Protein AF-A5PDR5-F1 (afdb_monomer_lite)

Structure (mmCIF, N/CA/C/O backbone):
data_AF-A5PDR5-F1
#
_entry.id   AF-A5PDR5-F1
#
loop_
_atom_site.group_PDB
_atom_site.id
_atom_site.type_symbol
_atom_site.label_atom_id
_atom_site.label_alt_id
_atom_site.label_comp_id
_atom_site.label_asym_id
_atom_site.label_entity_id
_atom_site.label_seq_id
_atom_site.pdbx_PDB_ins_code
_atom_site.Cartn_x
_atom_site.Cartn_y
_atom_site.Cartn_z
_atom_site.occupancy
_atom_site.B_iso_or_equiv
_atom_site.auth_seq_id
_atom_site.auth_comp_id
_atom_site.auth_asym_id
_atom_site.auth_atom_id
_atom_site.pdbx_PDB_model_num
ATOM 1 N N . MET A 1 1 ? 4.165 -0.102 24.262 1.00 32.59 1 MET A N 1
ATOM 2 C CA . MET A 1 1 ? 3.800 0.854 23.199 1.00 32.59 1 MET A CA 1
ATOM 3 C C . MET A 1 1 ? 4.781 0.602 22.067 1.00 32.59 1 MET A C 1
ATOM 5 O O . MET A 1 1 ? 5.925 1.010 22.179 1.00 32.59 1 MET A O 1
ATOM 9 N N . LEU A 1 2 ? 4.414 -0.247 21.107 1.00 30.08 2 LEU A N 1
ATOM 10 C CA . LEU A 1 2 ? 5.287 -0.610 19.988 1.00 30.08 2 LEU A CA 1
ATOM 11 C C . LEU A 1 2 ? 4.876 0.259 18.799 1.00 30.08 2 LEU A C 1
ATOM 13 O O . LEU A 1 2 ? 3.758 0.126 18.305 1.00 30.08 2 LEU A O 1
ATOM 17 N N . GLU A 1 3 ? 5.750 1.176 18.394 1.00 31.27 3 GLU A N 1
ATOM 18 C CA . GLU A 1 3 ? 5.621 1.893 17.127 1.00 31.27 3 GLU A CA 1
ATOM 19 C C . GLU A 1 3 ? 5.768 0.878 15.992 1.00 31.27 3 GLU A C 1
ATOM 21 O O . GLU A 1 3 ? 6.811 0.240 15.842 1.00 31.27 3 GLU A O 1
ATOM 26 N N . VAL A 1 4 ? 4.726 0.704 15.180 1.00 35.62 4 VAL A N 1
ATOM 27 C CA . VAL A 1 4 ? 4.876 -0.005 13.908 1.00 35.62 4 VAL A CA 1
ATOM 28 C C . VAL A 1 4 ? 5.357 1.013 12.897 1.00 35.62 4 VAL A C 1
ATOM 30 O O . VAL A 1 4 ? 4.590 1.687 12.220 1.00 35.62 4 VAL A O 1
ATOM 33 N N . ILE A 1 5 ? 6.671 1.124 12.849 1.00 30.64 5 ILE A N 1
ATOM 34 C CA . ILE A 1 5 ? 7.403 1.854 11.837 1.00 30.64 5 ILE A CA 1
ATOM 35 C C . ILE A 1 5 ? 7.455 0.952 10.594 1.00 30.64 5 ILE A C 1
ATOM 37 O O . ILE A 1 5 ? 8.265 0.028 10.538 1.00 30.64 5 ILE A O 1
ATOM 41 N N . ILE A 1 6 ? 6.609 1.188 9.585 1.00 41.16 6 ILE A N 1
ATOM 42 C CA . ILE A 1 6 ? 6.815 0.585 8.254 1.00 41.16 6 ILE A CA 1
ATOM 43 C C . ILE A 1 6 ? 7.840 1.447 7.507 1.00 41.16 6 ILE A C 1
ATOM 45 O O . ILE A 1 6 ? 7.518 2.196 6.592 1.00 41.16 6 ILE A O 1
ATOM 49 N N . ILE A 1 7 ? 9.107 1.359 7.915 1.00 37.16 7 ILE A N 1
ATOM 50 C CA . ILE A 1 7 ? 10.225 1.905 7.139 1.00 37.16 7 ILE A CA 1
ATOM 51 C C . ILE A 1 7 ? 10.745 0.790 6.231 1.00 37.16 7 ILE A C 1
ATOM 53 O O . ILE A 1 7 ? 11.532 -0.056 6.651 1.00 37.16 7 ILE A O 1
ATOM 57 N N . PHE A 1 8 ? 10.369 0.818 4.950 1.00 44.59 8 PHE A N 1
ATOM 58 C CA . PHE A 1 8 ? 11.142 0.132 3.912 1.00 44.59 8 PHE A CA 1
ATOM 59 C C . PHE A 1 8 ? 12.353 0.997 3.538 1.00 44.59 8 PHE A C 1
ATOM 61 O O . PHE A 1 8 ? 12.421 1.583 2.459 1.00 44.59 8 PHE A O 1
ATOM 68 N N . LYS A 1 9 ? 13.347 1.083 4.433 1.00 37.41 9 LYS A N 1
ATOM 69 C CA . LYS A 1 9 ? 14.705 1.465 4.022 1.00 37.41 9 LYS A CA 1
ATOM 70 C C . LYS A 1 9 ? 15.290 0.256 3.301 1.00 37.41 9 LYS A C 1
ATOM 72 O O . LYS A 1 9 ? 15.856 -0.632 3.931 1.00 37.41 9 LYS A O 1
ATOM 77 N N . MET A 1 10 ? 15.122 0.210 1.981 1.00 47.06 10 MET A N 1
ATOM 78 C CA . MET A 1 10 ? 15.834 -0.737 1.123 1.00 47.06 10 MET A CA 1
ATOM 79 C C . MET A 1 10 ? 17.313 -0.347 1.109 1.00 47.06 10 MET A C 1
ATOM 81 O O . MET A 1 10 ? 17.787 0.372 0.234 1.00 47.06 10 MET A O 1
ATOM 85 N N . VAL A 1 11 ? 18.032 -0.775 2.147 1.00 44.06 11 VAL A N 1
ATOM 86 C CA . VAL A 1 11 ? 19.491 -0.796 2.150 1.00 44.06 11 VAL A CA 1
ATOM 87 C C . VAL A 1 11 ? 19.888 -1.827 1.102 1.00 44.06 11 VAL A C 1
ATOM 89 O O . VAL A 1 11 ? 19.417 -2.961 1.137 1.00 44.06 11 VAL A O 1
ATOM 92 N N . GLY A 1 12 ? 20.657 -1.380 0.113 1.00 47.31 12 GLY A N 1
ATOM 93 C CA . GLY A 1 12 ? 20.948 -2.134 -1.097 1.00 47.31 12 GLY A CA 1
ATOM 94 C C . GLY A 1 12 ? 21.402 -3.576 -0.854 1.00 47.31 12 GLY A C 1
ATOM 95 O O . GLY A 1 12 ? 22.162 -3.862 0.068 1.00 47.31 12 GLY A O 1
ATOM 96 N N . LEU A 1 13 ? 20.973 -4.413 -1.804 1.00 47.69 13 LEU A N 1
ATOM 97 C CA . LEU A 1 13 ? 21.353 -5.795 -2.100 1.00 47.69 13 LEU A CA 1
ATOM 98 C C . LEU A 1 13 ? 20.619 -6.906 -1.329 1.00 47.69 13 LEU A C 1
ATOM 100 O O . LEU A 1 13 ? 20.850 -7.145 -0.146 1.00 47.69 13 LEU A O 1
ATOM 104 N N . ARG A 1 14 ? 19.858 -7.686 -2.123 1.00 51.47 14 ARG A N 1
ATOM 105 C CA . ARG A 1 14 ? 19.464 -9.106 -1.963 1.00 51.47 14 ARG A CA 1
ATOM 106 C C . ARG A 1 14 ? 17.986 -9.369 -1.639 1.00 51.47 14 ARG A C 1
ATOM 108 O O . ARG A 1 14 ? 17.549 -10.501 -1.815 1.00 51.47 14 ARG A O 1
ATOM 115 N N . VAL A 1 15 ? 17.205 -8.362 -1.241 1.00 52.25 15 VAL A N 1
ATOM 116 C CA . VAL A 1 15 ? 15.744 -8.510 -1.028 1.00 52.25 15 VAL A CA 1
ATOM 117 C C . VAL A 1 15 ? 14.936 -8.059 -2.249 1.00 52.25 15 VAL A C 1
ATOM 119 O O . VAL A 1 15 ? 13.857 -8.579 -2.500 1.00 52.25 15 VAL A O 1
ATOM 122 N N . ASP A 1 16 ? 15.468 -7.156 -3.067 1.00 59.50 16 ASP A N 1
ATOM 123 C CA . ASP A 1 16 ? 14.841 -6.682 -4.305 1.00 59.50 16 ASP A CA 1
ATOM 124 C C . ASP A 1 16 ? 14.675 -7.784 -5.360 1.00 59.50 16 ASP A C 1
ATOM 126 O O . ASP A 1 16 ? 13.667 -7.816 -6.067 1.00 59.50 16 ASP A O 1
ATOM 130 N N . SER A 1 17 ? 15.615 -8.731 -5.417 1.00 65.88 17 SER A N 1
ATOM 131 C CA . SER A 1 17 ? 15.611 -9.827 -6.391 1.00 65.88 17 SER A CA 1
ATOM 132 C C . SER A 1 17 ? 14.469 -10.829 -6.217 1.00 65.88 17 SER A C 1
ATOM 134 O O . SER A 1 17 ? 14.195 -11.575 -7.151 1.00 65.88 17 SER A O 1
ATOM 136 N N . ILE A 1 18 ? 13.794 -10.860 -5.061 1.00 82.00 18 ILE A N 1
ATOM 137 C CA . ILE A 1 18 ? 12.669 -11.776 -4.810 1.00 82.00 18 ILE A CA 1
ATOM 138 C C . ILE A 1 18 ? 11.300 -11.104 -4.938 1.00 82.00 18 ILE A C 1
ATOM 140 O O . ILE A 1 18 ? 10.300 -11.802 -5.085 1.00 82.00 18 ILE A O 1
ATOM 144 N N . LEU A 1 19 ? 11.226 -9.769 -4.923 1.00 83.62 19 LEU A N 1
ATOM 145 C CA . LEU A 1 19 ? 9.944 -9.056 -4.895 1.00 83.62 19 LEU A CA 1
ATOM 146 C C . LEU A 1 19 ? 9.142 -9.236 -6.183 1.00 83.62 19 LEU A C 1
ATOM 148 O O . LEU A 1 19 ? 7.942 -9.504 -6.112 1.00 83.62 19 LEU A O 1
ATOM 152 N N . GLU A 1 20 ? 9.794 -9.113 -7.341 1.00 84.31 20 GLU A N 1
ATOM 153 C CA . GLU A 1 20 ? 9.136 -9.333 -8.635 1.00 84.31 20 GLU A CA 1
ATOM 154 C C . GLU A 1 20 ? 8.829 -10.812 -8.879 1.00 84.31 20 GLU A C 1
ATOM 156 O O . GLU A 1 20 ? 7.677 -11.100 -9.207 1.00 84.31 20 GLU A O 1
ATOM 161 N N . PRO A 1 21 ? 9.763 -11.769 -8.660 1.00 88.75 21 PRO A N 1
ATOM 162 C CA . PRO A 1 21 ? 9.454 -13.191 -8.818 1.00 88.75 21 PRO A CA 1
ATOM 163 C C . PRO A 1 21 ? 8.307 -13.685 -7.934 1.00 88.75 21 PRO A C 1
ATOM 165 O O . PRO A 1 21 ? 7.518 -14.516 -8.372 1.00 88.75 21 PRO A O 1
ATOM 168 N N . LEU A 1 22 ? 8.186 -13.165 -6.708 1.00 87.69 22 LEU A N 1
ATOM 169 C CA . LEU A 1 22 ? 7.080 -13.493 -5.802 1.00 87.69 22 LEU A CA 1
ATOM 170 C C . LEU A 1 22 ? 5.814 -12.664 -6.071 1.00 87.69 22 LEU A C 1
ATOM 172 O O . LEU A 1 22 ? 4.805 -12.845 -5.392 1.00 87.69 22 LEU A O 1
ATOM 176 N N . GLY A 1 23 ? 5.854 -11.727 -7.021 1.00 89.25 23 GLY A N 1
ATOM 177 C CA . GLY A 1 23 ? 4.730 -10.853 -7.344 1.00 89.25 23 GLY A CA 1
ATOM 178 C C . GLY A 1 23 ? 4.333 -9.904 -6.209 1.00 89.25 23 GLY A C 1
ATOM 179 O O . GLY A 1 23 ? 3.210 -9.403 -6.204 1.00 89.25 23 GLY A O 1
ATOM 180 N N . ILE A 1 24 ? 5.221 -9.638 -5.251 1.00 91.94 24 ILE A N 1
ATOM 181 C CA . ILE A 1 24 ? 4.967 -8.768 -4.091 1.00 91.94 24 ILE A CA 1
ATOM 182 C C . ILE A 1 24 ? 4.947 -7.300 -4.516 1.00 91.94 24 ILE A C 1
ATOM 184 O O . ILE A 1 24 ? 4.037 -6.554 -4.158 1.00 91.94 24 ILE A O 1
ATOM 188 N N . ALA A 1 25 ? 5.930 -6.889 -5.312 1.00 92.81 25 ALA A N 1
ATOM 189 C CA . ALA A 1 25 ? 6.071 -5.517 -5.778 1.00 92.81 25 ALA A CA 1
ATOM 190 C C . ALA A 1 25 ? 6.564 -5.490 -7.225 1.00 92.81 25 ALA A C 1
ATOM 192 O O . ALA A 1 25 ? 7.067 -6.487 -7.738 1.00 92.81 25 ALA A O 1
ATOM 193 N N . ILE A 1 26 ? 6.412 -4.341 -7.879 1.00 89.88 26 ILE A N 1
ATOM 194 C CA . ILE A 1 26 ? 6.910 -4.096 -9.236 1.00 89.88 26 ILE A CA 1
ATOM 195 C C . ILE A 1 26 ? 7.767 -2.841 -9.238 1.00 89.88 26 ILE A C 1
ATOM 197 O O . ILE A 1 26 ? 7.389 -1.830 -8.637 1.00 89.88 26 ILE A O 1
ATOM 201 N N . LYS A 1 27 ? 8.889 -2.884 -9.959 1.00 90.44 27 LYS A N 1
ATOM 202 C CA . LYS A 1 27 ? 9.730 -1.716 -10.181 1.00 90.44 27 LYS A CA 1
ATOM 203 C C . LYS A 1 27 ? 9.150 -0.848 -11.298 1.00 90.44 27 LYS A C 1
ATOM 205 O O . LYS A 1 27 ? 9.023 -1.262 -12.451 1.00 90.44 27 LYS A O 1
AT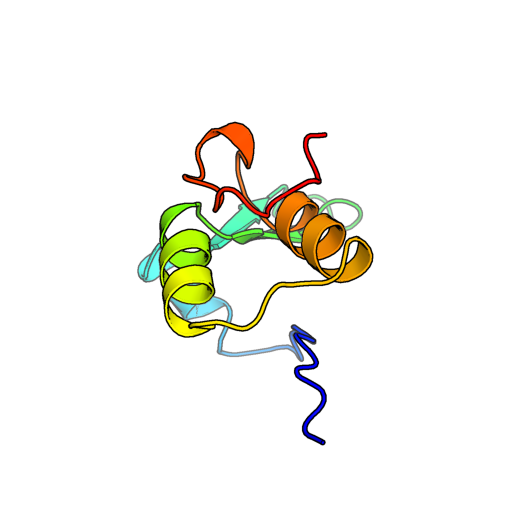OM 210 N N . LYS A 1 28 ? 8.775 0.384 -10.964 1.00 88.12 28 LYS A N 1
ATOM 211 C CA . LYS A 1 28 ? 8.338 1.404 -11.922 1.00 88.12 28 LYS A CA 1
ATOM 212 C C . LYS A 1 28 ? 9.517 2.230 -12.402 1.00 88.12 28 LYS A C 1
ATOM 214 O O . LYS A 1 28 ? 10.408 2.538 -11.621 1.00 88.12 28 LYS A O 1
ATOM 219 N N . TYR A 1 29 ? 9.466 2.598 -13.683 1.00 88.19 29 TYR A N 1
ATOM 220 C CA . TYR A 1 29 ? 10.471 3.418 -14.366 1.00 88.19 29 TYR A CA 1
ATOM 221 C C . TYR A 1 29 ? 11.910 2.930 -14.108 1.00 88.19 29 TYR A C 1
ATOM 223 O O . TYR A 1 29 ? 12.739 3.690 -13.622 1.00 88.19 29 TYR A O 1
ATOM 231 N N . PRO A 1 30 ? 12.227 1.653 -14.397 1.00 84.69 30 PRO A N 1
ATOM 232 C CA . PRO A 1 30 ? 13.496 1.043 -13.988 1.00 84.69 30 PRO A CA 1
ATOM 233 C C . PRO A 1 30 ? 14.745 1.710 -14.587 1.00 84.69 30 PRO A C 1
ATOM 235 O O . PRO A 1 30 ? 15.839 1.464 -14.092 1.00 84.69 30 PRO A O 1
ATOM 238 N N . THR A 1 31 ? 14.582 2.519 -15.635 1.00 89.31 31 THR A N 1
ATOM 239 C CA . THR A 1 31 ? 15.652 3.222 -16.357 1.00 89.31 31 THR A CA 1
ATOM 240 C C . THR A 1 31 ? 15.718 4.724 -16.059 1.00 89.31 31 THR A C 1
ATOM 242 O O . THR A 1 31 ? 16.535 5.408 -16.661 1.00 89.31 31 THR A O 1
ATOM 245 N N . ASP A 1 32 ? 14.834 5.257 -15.211 1.00 89.00 32 ASP A N 1
ATOM 246 C CA . ASP A 1 32 ? 14.725 6.689 -14.901 1.00 89.00 32 ASP A CA 1
ATOM 247 C C . ASP A 1 32 ? 15.059 6.888 -13.419 1.00 89.00 32 ASP A C 1
ATOM 249 O O . ASP A 1 32 ? 14.245 6.575 -12.550 1.00 89.00 32 ASP A O 1
ATOM 253 N N . GLU A 1 33 ? 16.279 7.338 -13.129 1.00 84.94 33 GLU A N 1
ATOM 254 C CA . GLU A 1 33 ? 16.808 7.414 -11.759 1.00 84.94 33 GLU A CA 1
ATOM 255 C C . GLU A 1 33 ? 16.002 8.349 -10.849 1.00 84.94 33 GLU A C 1
ATOM 257 O O . GLU A 1 33 ? 15.881 8.080 -9.655 1.00 84.94 33 GLU A O 1
ATOM 262 N N . ASP A 1 34 ? 15.380 9.389 -11.405 1.00 87.06 34 ASP A N 1
ATOM 263 C CA . ASP A 1 34 ? 14.584 10.352 -10.638 1.00 87.06 34 ASP A CA 1
ATOM 264 C C . ASP A 1 34 ? 13.191 9.812 -10.289 1.00 87.06 34 ASP A C 1
ATOM 266 O O . ASP A 1 34 ? 12.534 10.274 -9.351 1.00 87.06 34 ASP A O 1
ATOM 270 N N . ARG A 1 35 ? 12.698 8.840 -11.063 1.00 82.19 35 ARG A N 1
ATOM 271 C CA . ARG A 1 35 ? 11.326 8.320 -10.946 1.00 82.19 35 ARG A CA 1
ATOM 272 C C . ARG A 1 35 ? 11.264 6.862 -10.521 1.00 82.19 35 ARG A C 1
ATOM 274 O O . ARG A 1 35 ? 10.162 6.371 -10.246 1.00 82.19 35 ARG A O 1
ATOM 281 N N . VAL A 1 36 ? 12.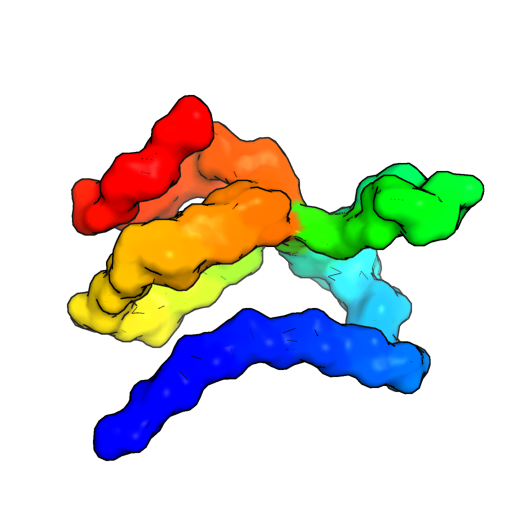403 6.175 -10.475 1.00 85.44 36 VAL A N 1
ATOM 282 C CA . VAL A 1 36 ? 12.484 4.759 -10.132 1.00 85.44 36 VAL A CA 1
ATOM 283 C C . VAL A 1 36 ? 11.957 4.523 -8.724 1.00 85.44 36 VAL A C 1
ATOM 285 O O . VAL A 1 36 ? 12.403 5.116 -7.744 1.00 85.44 36 VAL A O 1
ATOM 288 N N . ARG A 1 37 ? 10.973 3.633 -8.611 1.00 86.62 37 ARG A N 1
ATOM 289 C CA . ARG A 1 37 ? 10.381 3.272 -7.320 1.00 86.62 37 ARG A CA 1
ATOM 290 C C . ARG A 1 37 ? 9.736 1.902 -7.365 1.00 86.62 37 ARG A C 1
ATOM 292 O O . ARG A 1 37 ? 9.306 1.438 -8.420 1.00 86.62 37 ARG A O 1
ATOM 299 N N . TRP A 1 38 ? 9.640 1.279 -6.204 1.00 89.25 38 TRP A N 1
ATOM 300 C CA . TRP A 1 38 ? 8.871 0.058 -6.011 1.00 89.25 38 TRP A CA 1
ATOM 301 C C . TRP A 1 38 ? 7.423 0.402 -5.671 1.00 89.25 38 TRP A C 1
ATOM 303 O O . TRP A 1 38 ? 7.175 1.282 -4.851 1.00 89.25 38 TRP A O 1
ATOM 313 N N . GLU A 1 39 ? 6.478 -0.302 -6.288 1.00 93.38 39 GLU A N 1
ATOM 314 C CA . GLU A 1 39 ? 5.056 -0.226 -5.943 1.00 93.38 39 GLU A CA 1
ATOM 315 C C . GLU A 1 39 ? 4.560 -1.619 -5.526 1.00 93.38 39 GLU A C 1
ATOM 317 O O . GLU A 1 39 ? 4.790 -2.604 -6.233 1.00 93.38 39 GLU A O 1
ATOM 322 N N . LEU A 1 40 ? 3.882 -1.705 -4.382 1.00 95.25 40 LEU A N 1
ATOM 323 C CA . LEU A 1 40 ? 3.315 -2.941 -3.837 1.00 95.25 40 LEU A CA 1
ATOM 324 C C . LEU A 1 40 ? 2.106 -3.382 -4.661 1.00 95.25 40 LEU A C 1
ATOM 326 O O . LEU A 1 40 ? 1.259 -2.560 -5.008 1.00 95.25 40 LEU A O 1
ATOM 330 N N . ASN A 1 41 ? 1.978 -4.674 -4.959 1.00 95.69 41 ASN A N 1
ATOM 331 C CA . ASN A 1 41 ? 0.756 -5.165 -5.590 1.00 95.69 41 ASN A CA 1
ATOM 332 C C . ASN A 1 41 ? -0.422 -5.154 -4.590 1.00 95.69 41 ASN A C 1
ATOM 334 O O . ASN A 1 41 ? -0.210 -5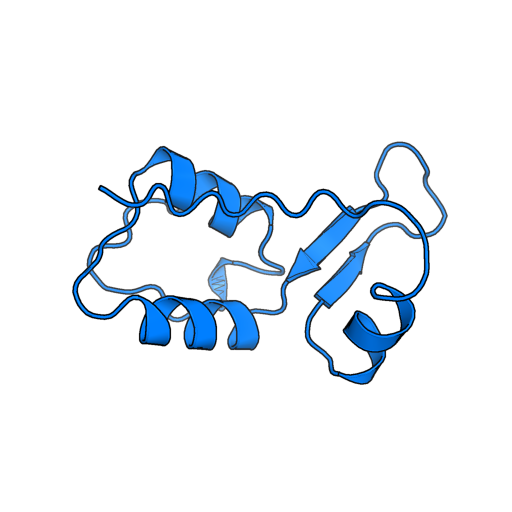.369 -3.398 1.00 95.69 41 ASN A O 1
ATOM 338 N N . PRO A 1 42 ? -1.671 -4.958 -5.054 1.00 96.75 42 PRO A N 1
ATOM 339 C CA . PRO A 1 42 ? -2.842 -4.877 -4.175 1.00 96.75 42 PRO A CA 1
ATOM 340 C C . PRO A 1 42 ? -2.973 -6.027 -3.165 1.00 96.75 42 PRO A C 1
ATOM 342 O O . PRO A 1 42 ? -3.166 -5.783 -1.980 1.00 96.75 42 PRO A O 1
ATOM 345 N N . TRP A 1 43 ? -2.759 -7.268 -3.608 1.00 95.62 43 TRP A N 1
ATOM 346 C CA . TRP A 1 43 ? -2.954 -8.461 -2.777 1.00 95.62 43 TRP A CA 1
ATOM 347 C C . TRP A 1 43 ? -2.058 -8.498 -1.527 1.00 95.62 43 TRP A C 1
ATOM 349 O O . TRP A 1 43 ? -2.464 -9.008 -0.484 1.00 95.62 43 TRP A O 1
ATOM 359 N N . ILE A 1 44 ? -0.820 -7.982 -1.604 1.00 95.50 44 ILE A N 1
ATOM 360 C CA . ILE A 1 44 ? 0.081 -7.997 -0.442 1.00 95.50 44 ILE A CA 1
ATOM 361 C C . ILE A 1 44 ? -0.323 -6.921 0.565 1.00 95.50 44 ILE A C 1
ATOM 363 O O . ILE A 1 44 ? -0.153 -7.118 1.766 1.00 95.50 44 ILE A O 1
ATOM 367 N N . VAL A 1 45 ? -0.895 -5.814 0.084 1.00 96.12 45 VAL A N 1
ATOM 368 C CA . VAL A 1 45 ? -1.449 -4.753 0.929 1.00 96.12 45 VAL A CA 1
ATOM 369 C C . VAL A 1 45 ? -2.660 -5.286 1.682 1.00 96.12 45 VAL A C 1
ATOM 371 O O . VAL A 1 45 ? -2.696 -5.167 2.899 1.00 96.12 45 VAL A O 1
ATOM 374 N N . GLU A 1 46 ? -3.586 -5.953 0.994 1.00 97.06 46 GLU A N 1
ATOM 375 C CA . GLU A 1 46 ? -4.756 -6.604 1.605 1.00 97.06 46 GLU A CA 1
ATOM 376 C C . GLU A 1 46 ? -4.330 -7.599 2.693 1.00 97.06 46 GLU A C 1
ATOM 378 O O . GLU A 1 46 ? -4.700 -7.445 3.854 1.00 97.06 46 GLU A O 1
ATOM 383 N N . ASN A 1 47 ? -3.421 -8.525 2.369 1.00 95.62 47 ASN A N 1
ATOM 384 C CA . ASN A 1 47 ? -2.886 -9.482 3.343 1.00 95.62 47 ASN A CA 1
ATOM 385 C C . ASN A 1 47 ? -2.183 -8.821 4.539 1.00 95.62 47 ASN A C 1
ATOM 387 O O . ASN A 1 47 ? -2.140 -9.394 5.628 1.00 95.62 47 ASN A O 1
ATOM 391 N N . ALA A 1 48 ? -1.547 -7.664 4.345 1.00 95.12 48 ALA A N 1
ATOM 392 C CA . ALA A 1 48 ? -0.907 -6.932 5.431 1.00 95.12 48 ALA A CA 1
ATOM 393 C C . ALA A 1 48 ? -1.937 -6.219 6.317 1.00 95.12 48 ALA A C 1
ATOM 395 O O . ALA A 1 48 ? -1.772 -6.210 7.536 1.00 95.12 48 ALA A O 1
ATOM 396 N N . LEU A 1 49 ? -2.996 -5.664 5.721 1.00 95.06 49 LEU A N 1
ATOM 397 C CA . LEU A 1 49 ? -4.099 -5.039 6.447 1.00 95.06 49 LEU A CA 1
ATOM 398 C C . LEU A 1 49 ? -4.867 -6.068 7.282 1.00 95.06 49 LEU A C 1
ATOM 400 O O . LEU A 1 49 ? -5.125 -5.804 8.451 1.00 95.06 49 LEU A O 1
ATOM 404 N N . ASP A 1 50 ? -5.118 -7.264 6.749 1.00 94.25 50 ASP A N 1
ATOM 405 C CA . ASP A 1 50 ? -5.769 -8.349 7.498 1.00 94.25 50 ASP A CA 1
ATOM 406 C C . ASP A 1 50 ? -4.976 -8.747 8.753 1.00 94.25 50 ASP A C 1
ATOM 408 O O . ASP A 1 50 ? -5.540 -9.056 9.803 1.00 94.25 50 ASP A O 1
ATOM 412 N N . ARG A 1 51 ? -3.639 -8.690 8.684 1.00 94.19 51 ARG A N 1
ATOM 413 C CA . ARG A 1 51 ? -2.757 -8.991 9.824 1.00 94.19 51 ARG A CA 1
ATOM 414 C C . ARG A 1 51 ? -2.733 -7.900 10.894 1.00 94.19 51 ARG A C 1
ATOM 416 O O . ARG A 1 51 ? -2.242 -8.173 11.988 1.00 94.19 51 ARG A O 1
ATOM 423 N N . LEU A 1 52 ? -3.218 -6.685 10.614 1.00 90.50 52 LEU A N 1
ATOM 424 C CA . LEU A 1 52 ? -3.298 -5.621 11.624 1.00 90.50 52 LEU A CA 1
ATOM 425 C C . LEU A 1 52 ? -4.344 -5.923 12.707 1.00 90.50 52 LEU A C 1
ATOM 427 O O . LEU A 1 52 ? -4.252 -5.357 13.800 1.00 90.50 52 LEU A O 1
ATOM 431 N N . GLY A 1 53 ? -5.310 -6.807 12.427 1.00 88.44 53 GLY A N 1
ATOM 432 C CA . GLY A 1 53 ? -6.423 -7.086 13.330 1.00 88.44 53 GLY A CA 1
ATOM 433 C C . GLY A 1 53 ? -7.233 -5.819 13.608 1.00 88.44 53 GLY A C 1
ATOM 434 O O . GLY A 1 53 ? -7.598 -5.092 12.688 1.00 88.44 53 GLY A O 1
ATOM 435 N N . ASP A 1 54 ? -7.464 -5.516 14.886 1.00 91.88 54 ASP A N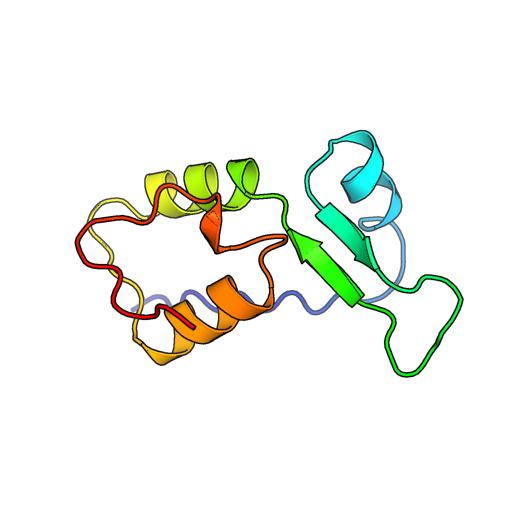 1
ATOM 436 C CA . ASP A 1 54 ? -8.270 -4.358 15.302 1.00 91.88 54 ASP A CA 1
ATOM 437 C C . ASP A 1 54 ? -7.540 -3.010 15.167 1.00 91.88 54 ASP A C 1
ATOM 439 O O . ASP A 1 54 ? -8.136 -1.944 15.359 1.00 91.88 54 ASP A O 1
ATOM 443 N N . ARG A 1 55 ? -6.234 -3.017 14.866 1.00 93.56 55 ARG A N 1
ATOM 444 C CA . ARG A 1 55 ? -5.462 -1.780 14.747 1.00 93.56 55 ARG A CA 1
ATOM 445 C C . ARG A 1 55 ? -5.800 -1.061 13.444 1.00 93.56 55 ARG A C 1
ATOM 447 O O . ARG A 1 55 ? -5.523 -1.549 12.354 1.00 93.56 55 ARG A O 1
ATOM 454 N N . GLN A 1 56 ? -6.277 0.171 13.576 1.00 95.38 56 GLN A N 1
ATOM 455 C CA . GLN A 1 56 ? -6.485 1.081 12.452 1.00 95.38 56 GLN A CA 1
ATOM 456 C C . GLN A 1 56 ? -5.251 1.959 12.232 1.00 95.38 56 GLN A C 1
ATOM 458 O O . GLN A 1 56 ? -4.622 2.421 13.188 1.00 95.38 56 GLN A O 1
ATOM 463 N N . LEU A 1 57 ? -4.910 2.192 10.965 1.00 95.06 57 LEU A N 1
ATOM 464 C CA . LEU A 1 57 ? -3.837 3.111 10.590 1.00 95.06 57 LEU A CA 1
ATOM 465 C C . LEU A 1 57 ? -4.316 4.560 10.692 1.00 95.06 57 LEU A C 1
ATOM 467 O O . LEU A 1 57 ? -5.439 4.890 10.300 1.00 95.06 57 LEU A O 1
ATOM 471 N N . SER A 1 58 ? -3.435 5.441 11.154 1.00 95.06 58 SER A N 1
ATOM 472 C CA . SER A 1 58 ? -3.637 6.887 11.099 1.00 95.06 58 SER A CA 1
ATOM 473 C C . SER A 1 58 ? -3.758 7.378 9.652 1.00 95.06 58 SER A C 1
ATOM 475 O O . SER A 1 58 ? -3.301 6.734 8.710 1.00 95.06 58 SER A O 1
ATOM 477 N N . ILE A 1 59 ? -4.324 8.571 9.453 1.00 95.50 59 ILE A N 1
ATOM 478 C CA . ILE A 1 59 ? -4.450 9.174 8.114 1.00 95.50 59 ILE A CA 1
ATOM 479 C C . ILE A 1 59 ? -3.087 9.336 7.418 1.00 95.50 59 ILE A C 1
ATOM 481 O O . ILE A 1 59 ? -3.010 9.211 6.199 1.00 95.50 59 ILE A O 1
ATOM 485 N N . ALA A 1 60 ? -2.011 9.601 8.165 1.00 93.44 60 ALA A N 1
ATOM 486 C CA . ALA A 1 60 ? -0.666 9.703 7.599 1.00 93.44 60 ALA A CA 1
ATOM 487 C C . ALA A 1 60 ? -0.172 8.344 7.074 1.00 93.44 60 ALA A C 1
ATOM 489 O O . ALA A 1 60 ? 0.192 8.244 5.904 1.00 93.44 60 ALA A O 1
ATOM 490 N N . GLU A 1 61 ? -0.273 7.290 7.888 1.00 94.81 61 GLU A N 1
ATOM 491 C CA . GLU A 1 61 ? 0.078 5.918 7.490 1.00 94.81 61 GLU A CA 1
ATOM 492 C C . GLU A 1 61 ? -0.773 5.442 6.299 1.00 94.81 61 GLU A C 1
ATOM 494 O O . GLU A 1 61 ? -0.260 4.839 5.358 1.00 94.81 61 GLU A O 1
ATOM 499 N N . GLN A 1 62 ? -2.072 5.765 6.283 1.00 95.75 62 GLN A N 1
ATOM 500 C CA . GLN A 1 62 ? -2.948 5.447 5.152 1.00 95.75 62 GLN A CA 1
ATOM 501 C C . GLN A 1 62 ? -2.467 6.101 3.847 1.00 95.75 62 GLN A C 1
ATOM 503 O O . GLN A 1 62 ? -2.463 5.458 2.797 1.00 95.75 62 GLN A O 1
ATOM 508 N N . LYS A 1 63 ? -2.031 7.369 3.887 1.00 94.62 63 LYS A N 1
ATOM 509 C CA . LYS A 1 63 ? -1.482 8.057 2.705 1.00 94.62 63 LYS A CA 1
ATOM 510 C C . LYS A 1 63 ? -0.202 7.397 2.207 1.00 94.62 63 LYS A C 1
ATOM 512 O O . LYS A 1 63 ? -0.044 7.240 0.998 1.00 94.62 63 LYS A O 1
ATOM 517 N N . GLU A 1 64 ? 0.687 7.003 3.112 1.00 94.06 64 GLU A N 1
ATOM 518 C CA . GLU A 1 64 ? 1.932 6.319 2.753 1.00 94.06 64 GLU A CA 1
ATOM 519 C C . GLU A 1 64 ? 1.652 4.992 2.048 1.00 94.06 64 GLU A C 1
ATOM 521 O O . GLU A 1 64 ? 2.160 4.751 0.951 1.00 94.06 64 GLU A O 1
ATOM 526 N N . VAL A 1 65 ? 0.768 4.171 2.619 1.00 94.00 65 VAL A N 1
ATOM 527 C CA . VAL A 1 65 ? 0.347 2.905 2.011 1.00 94.00 65 VAL A CA 1
ATOM 528 C C . VAL A 1 65 ? -0.329 3.148 0.660 1.00 94.00 65 VAL A C 1
ATOM 530 O O . VAL A 1 65 ? -0.007 2.463 -0.309 1.00 94.00 65 VAL A O 1
ATOM 533 N N . TRP A 1 66 ? -1.212 4.145 0.546 1.00 95.12 66 TRP A N 1
ATOM 534 C CA . TRP A 1 66 ? -1.869 4.489 -0.719 1.00 95.12 66 TRP A CA 1
ATOM 535 C C . TRP A 1 66 ? -0.861 4.843 -1.822 1.00 95.12 66 TRP A C 1
ATOM 537 O O . TRP A 1 66 ? -0.974 4.338 -2.937 1.00 95.12 66 TRP A O 1
ATOM 547 N N . ILE A 1 67 ? 0.136 5.682 -1.515 1.00 92.81 67 ILE A N 1
ATOM 548 C CA . ILE A 1 67 ? 1.181 6.109 -2.462 1.00 92.81 67 ILE A CA 1
ATOM 549 C C . ILE A 1 67 ? 2.096 4.940 -2.847 1.00 92.81 67 ILE A C 1
ATOM 551 O O . ILE A 1 67 ? 2.496 4.832 -4.007 1.00 92.81 67 ILE A O 1
ATOM 555 N N . ALA A 1 68 ? 2.411 4.057 -1.898 1.00 92.62 68 ALA A N 1
ATOM 556 C CA . ALA A 1 68 ? 3.246 2.881 -2.132 1.00 92.62 68 ALA A CA 1
ATOM 557 C C . ALA A 1 68 ? 2.518 1.758 -2.894 1.00 92.62 68 ALA A C 1
ATOM 559 O O . ALA A 1 68 ? 3.163 0.827 -3.378 1.00 92.62 68 ALA A 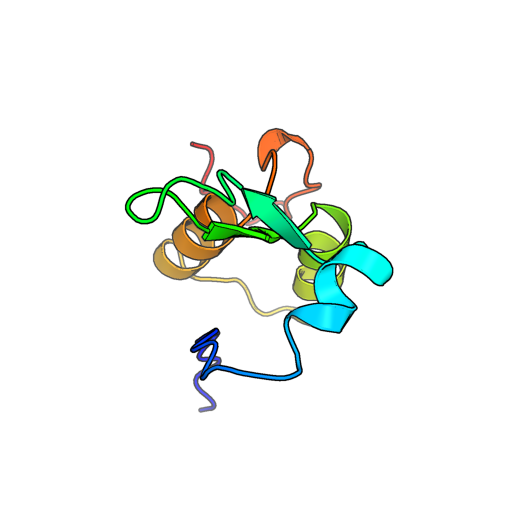O 1
ATOM 560 N N . THR A 1 69 ? 1.189 1.816 -3.006 1.00 94.94 69 THR A N 1
ATOM 561 C CA . THR A 1 69 ? 0.384 0.760 -3.626 1.00 94.94 69 THR A CA 1
ATOM 562 C C . THR A 1 69 ? 0.223 0.976 -5.125 1.00 94.94 69 THR A C 1
ATOM 564 O O . THR A 1 69 ? -0.225 2.021 -5.595 1.00 94.94 69 THR A O 1
ATOM 567 N N . ARG A 1 70 ? 0.488 -0.070 -5.905 1.00 94.44 70 ARG A N 1
ATOM 568 C CA . ARG A 1 70 ? 0.185 -0.114 -7.333 1.00 94.44 70 ARG A CA 1
ATOM 569 C C . ARG A 1 70 ? -1.323 -0.176 -7.538 1.00 94.44 70 ARG A C 1
ATOM 571 O O . ARG A 1 70 ? -1.973 -1.128 -7.119 1.00 94.44 70 ARG A O 1
ATOM 578 N N . ALA A 1 71 ? -1.858 0.776 -8.302 1.00 93.94 71 ALA A N 1
ATOM 579 C CA . ALA A 1 71 ? -3.286 0.854 -8.619 1.00 93.94 71 ALA A CA 1
ATOM 580 C C . ALA A 1 71 ? -4.166 0.752 -7.351 1.00 93.94 71 ALA A C 1
ATOM 582 O O . ALA A 1 71 ? -4.986 -0.161 -7.253 1.00 93.94 71 ALA A O 1
ATOM 583 N N . PRO A 1 72 ? -4.040 1.700 -6.401 1.00 95.31 72 PRO A N 1
ATOM 584 C CA . PRO A 1 72 ? -4.666 1.615 -5.077 1.00 95.31 72 PRO A CA 1
ATOM 585 C C . PRO A 1 72 ? -6.195 1.511 -5.138 1.00 95.31 72 PRO A C 1
ATOM 587 O O . PRO A 1 72 ? -6.827 0.968 -4.245 1.00 95.31 72 PRO A O 1
ATOM 590 N N . ARG A 1 73 ? -6.812 1.941 -6.242 1.00 95.00 73 ARG A N 1
ATOM 591 C CA . ARG A 1 73 ? -8.250 1.765 -6.505 1.00 95.00 73 ARG A CA 1
ATOM 592 C C . ARG A 1 73 ? -8.693 0.299 -6.641 1.00 95.00 73 ARG A C 1
ATOM 594 O O . ARG A 1 73 ? -9.891 0.056 -6.687 1.00 95.00 73 ARG A O 1
ATOM 601 N N . LYS A 1 74 ? -7.759 -0.650 -6.768 1.00 95.81 74 LYS A N 1
ATOM 602 C CA . LYS A 1 74 ? -8.032 -2.092 -6.871 1.00 95.81 74 LYS A CA 1
ATOM 603 C C . LYS A 1 74 ? -7.941 -2.833 -5.539 1.00 95.81 74 LYS A C 1
ATOM 605 O O . LYS A 1 74 ? -8.237 -4.018 -5.527 1.00 95.81 74 LYS A O 1
ATOM 610 N N . VAL A 1 75 ? -7.504 -2.166 -4.473 1.00 96.88 75 VAL A N 1
ATOM 611 C CA . VAL A 1 75 ? -7.441 -2.760 -3.136 1.00 96.88 75 VAL A CA 1
ATOM 612 C C . VAL A 1 75 ? -8.831 -2.753 -2.510 1.00 96.88 75 VAL A C 1
ATOM 614 O O . VAL A 1 75 ? -9.534 -1.738 -2.561 1.00 96.88 75 VAL A O 1
ATOM 617 N N . ALA A 1 76 ? -9.201 -3.862 -1.879 1.00 96.31 76 ALA A N 1
ATOM 618 C CA . ALA A 1 76 ? -10.330 -3.944 -0.964 1.00 96.31 76 ALA A CA 1
ATOM 619 C C . ALA A 1 76 ? -9.984 -3.238 0.359 1.00 96.31 76 ALA A C 1
ATOM 621 O O . ALA A 1 76 ? -9.604 -3.863 1.346 1.00 96.31 76 ALA A O 1
ATOM 622 N N . TRP A 1 77 ? -10.052 -1.905 0.365 1.00 96.19 77 TRP A N 1
ATOM 623 C CA . TRP A 1 77 ? -9.755 -1.130 1.569 1.00 96.19 77 TRP A CA 1
ATOM 624 C C . TRP A 1 77 ? -10.782 -1.413 2.678 1.00 96.19 77 TRP A C 1
ATOM 626 O O . TRP A 1 77 ? -11.978 -1.437 2.381 1.00 96.19 77 TRP A O 1
ATOM 636 N N . PRO A 1 78 ? -10.347 -1.558 3.943 1.00 95.44 78 PRO A N 1
ATOM 637 C CA . PRO A 1 78 ? -11.249 -1.689 5.082 1.00 95.44 78 PRO A CA 1
ATOM 638 C C . PRO A 1 78 ? -12.192 -0.490 5.220 1.00 95.44 78 PRO A C 1
ATOM 640 O O . PRO A 1 78 ? -11.843 0.624 4.831 1.00 95.44 78 PRO A O 1
ATOM 643 N N . ASP A 1 79 ? -13.343 -0.674 5.867 1.00 95.12 79 ASP A N 1
ATOM 644 C CA . ASP A 1 79 ? -14.354 0.388 6.009 1.00 95.12 79 ASP A CA 1
ATOM 645 C C . ASP A 1 79 ? -13.849 1.632 6.758 1.00 95.12 79 ASP A C 1
ATOM 647 O O . ASP A 1 79 ? -14.287 2.750 6.489 1.00 95.12 79 ASP A O 1
ATOM 651 N N . TRP A 1 80 ? -12.894 1.459 7.678 1.00 94.88 80 TRP A N 1
ATOM 652 C CA . TRP A 1 80 ? -12.258 2.562 8.408 1.00 94.88 80 TRP A CA 1
ATOM 653 C C . TRP A 1 80 ? -11.273 3.371 7.546 1.00 94.88 80 TRP A C 1
ATOM 655 O O . TRP A 1 80 ? -10.815 4.448 7.944 1.00 94.88 80 TRP A O 1
ATOM 665 N N . TRP A 1 81 ? -10.931 2.876 6.355 1.00 96.69 81 TRP A N 1
ATOM 666 C CA . TRP A 1 81 ? -10.009 3.540 5.450 1.00 96.69 81 TRP A CA 1
ATOM 667 C C . TRP A 1 81 ? -10.614 4.816 4.871 1.00 96.69 81 TRP A C 1
ATOM 669 O O . TRP A 1 81 ? -11.630 4.810 4.174 1.00 96.69 81 TRP A O 1
ATOM 679 N N . SER A 1 82 ? -9.942 5.935 5.114 1.00 95.06 82 SER A N 1
ATOM 680 C CA . SER A 1 82 ? -10.455 7.265 4.789 1.00 95.06 82 SER A CA 1
ATOM 681 C C . SER A 1 82 ? -9.713 7.928 3.627 1.00 95.06 82 SER A C 1
ATOM 683 O O . SER A 1 82 ? -10.262 8.809 2.968 1.00 95.06 82 SER A O 1
ATOM 685 N N . CYS A 1 83 ? -8.480 7.511 3.325 1.00 90.75 83 CYS A N 1
ATOM 686 C CA . CYS A 1 83 ? -7.713 8.086 2.218 1.00 90.75 83 CYS A CA 1
ATOM 687 C C . CYS A 1 83 ? -8.169 7.521 0.870 1.00 90.75 83 CYS A C 1
ATOM 689 O O . CYS A 1 83 ? -7.910 6.364 0.547 1.00 90.75 83 CYS A O 1
ATOM 691 N N . LYS A 1 84 ? -8.807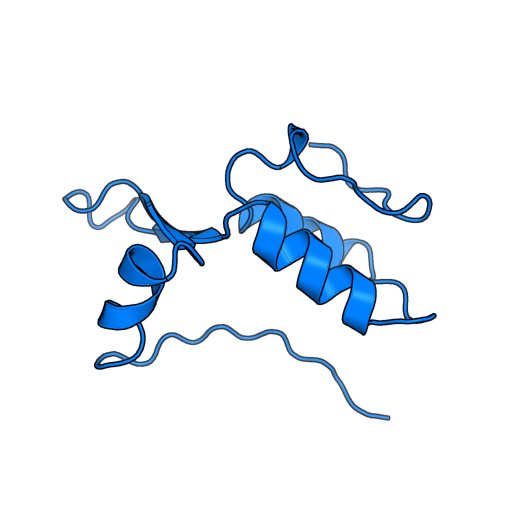 8.356 0.052 1.00 79.75 84 LYS A N 1
ATOM 692 C CA . LYS A 1 84 ? -9.139 8.055 -1.343 1.00 79.75 84 LYS A CA 1
ATOM 693 C C . LYS A 1 84 ? -8.588 9.220 -2.157 1.00 79.75 84 LYS A C 1
ATOM 695 O O . LYS A 1 84 ? -8.987 10.351 -1.907 1.00 79.75 84 LYS A O 1
ATOM 700 N N . GLY A 1 85 ? -7.583 8.935 -2.988 1.00 67.19 85 GLY A N 1
ATOM 701 C CA . GLY A 1 85 ? -6.781 9.946 -3.690 1.00 67.19 85 GLY A CA 1
ATOM 702 C C . GLY A 1 85 ? -7.586 10.985 -4.451 1.00 67.19 85 GLY A C 1
ATOM 703 O O . GLY A 1 85 ? -8.656 10.615 -4.992 1.00 67.19 85 GLY A O 1
#

Secondary structure (DSSP, 8-state):
-----------SSSSHHHHTTTTSEEEESTT-TTT-EEEE-HHHHHHHHHTTTTPPPPHHHHHHHHHHBSSGGGS---TT-----

Foldseek 3Di:
DDDPPPDPPCPDDDPVVVCVVVVQWDWPPCPDPVPTDIAGEQVNLQVVVVVCPPDDDDPVVLVVNCVRHDPSVPHPDDPPRDDDD

Sequence (85 aa):
MLEVIIIFKMVGLRVDSILEPLGIAIKKYPTDEDRVRWELNPWIVENALDRLGDRQLSIAEQKEVWIATRAPRKVAWPDWWSCKG

Radius of gyration: 13.71 Å; chains: 1; bounding box: 36×24×40 Å

pLDDT: mean 82.08, std 20.45, range [30.08, 97.06]